Protein AF-F0WP17-F1 (afdb_monomer_lite)

Secondary structure (DSSP, 8-state):
---------------------------------------PPP--------------HHHHHHHHHHHHHHHHHHHHHHT-------TT-EEEEEEES-SSS--EEEEEEEEEEEE--GGG-EEEEE-S-SS----

Organism: NCBI:txid890382

InterPro domains:
  IPR001857 Large ribosomal subunit protein bL19 [PF01245] (71-129)
  IPR001857 Large ribosomal subunit protein bL19 [PTHR15680] (41-129)
  IPR008991 Translation protein SH3-like domain superfamily [SSF50104] (64-129)
  IPR038657 Large ribosomal subunit protein bL19 superfamily [G3DSA:2.30.30.790] (59-131)

pLDDT: mean 71.34, std 24.01, range [28.67, 97.0]

Radius of gyration: 31.73 Å; chains: 1; bounding box: 69×40×85 Å

Sequence (135 aa):
MLKQCVHKLGLSYKSSAKTSIQSLSQHFRALCYVSTDTNVAIEKTVPIKSRTKLKIPSKRAAFLLLQLNNEQVEKSVVNKNIADFKPGDSVEVQFLLNRTVDKTRKTRGVVIARRNRGVASSFVIRNVCPSHFSL

Structure (mmCIF, N/CA/C/O backbone):
data_AF-F0WP17-F1
#
_entry.id   AF-F0WP17-F1
#
loop_
_atom_site.group_PDB
_atom_site.id
_atom_site.type_symbol
_atom_site.label_atom_id
_atom_site.label_alt_id
_atom_site.label_comp_id
_atom_site.label_asym_id
_atom_site.label_entity_id
_atom_site.label_seq_id
_atom_site.pdbx_PDB_ins_code
_atom_site.Cartn_x
_atom_site.Cartn_y
_atom_site.Cartn_z
_atom_site.occupancy
_atom_site.B_iso_or_equiv
_atom_site.auth_seq_id
_atom_site.auth_comp_id
_atom_site.auth_asym_id
_atom_site.auth_atom_id
_atom_site.pdbx_PDB_model_num
ATOM 1 N N . MET A 1 1 ? 17.008 8.534 -6.325 1.00 46.50 1 MET A N 1
ATOM 2 C CA . MET A 1 1 ? 15.731 9.255 -6.084 1.00 46.50 1 MET A CA 1
ATOM 3 C C . MET A 1 1 ? 14.768 8.907 -7.208 1.00 46.50 1 MET A C 1
ATOM 5 O O . MET A 1 1 ? 15.241 8.820 -8.335 1.00 46.50 1 MET A O 1
ATOM 9 N N . LEU A 1 2 ? 13.476 8.665 -6.946 1.00 40.31 2 LEU A N 1
ATOM 10 C CA . LEU A 1 2 ? 12.565 8.124 -7.967 1.00 40.31 2 LEU A CA 1
ATOM 11 C C . LEU A 1 2 ? 11.218 8.834 -8.048 1.00 40.31 2 LEU A C 1
ATOM 13 O O . LEU A 1 2 ? 10.452 8.857 -7.090 1.00 40.31 2 LEU A O 1
ATOM 17 N N . LYS A 1 3 ? 10.939 9.358 -9.244 1.00 42.31 3 LYS A N 1
ATOM 18 C CA . LYS A 1 3 ? 9.630 9.857 -9.657 1.00 42.31 3 LYS A CA 1
ATOM 19 C C . LYS A 1 3 ? 8.852 8.702 -10.288 1.00 42.31 3 LYS A C 1
ATOM 21 O O . LYS A 1 3 ? 9.329 8.100 -11.246 1.00 42.31 3 LYS A O 1
ATOM 26 N N . GLN A 1 4 ? 7.651 8.445 -9.793 1.00 42.06 4 GLN A N 1
ATOM 27 C CA . GLN A 1 4 ? 6.555 7.882 -10.580 1.00 42.06 4 GLN A CA 1
ATOM 28 C C . GLN A 1 4 ? 5.362 8.840 -10.437 1.00 42.06 4 GLN A C 1
ATOM 30 O O . GLN A 1 4 ? 5.388 9.721 -9.580 1.00 42.06 4 GLN A O 1
ATOM 35 N N . CYS A 1 5 ? 4.381 8.759 -11.332 1.00 44.22 5 CYS A N 1
ATOM 36 C CA . CYS A 1 5 ? 3.171 9.581 -11.280 1.00 44.22 5 CYS A CA 1
ATOM 37 C C . CYS A 1 5 ? 2.110 8.983 -12.204 1.00 44.22 5 CYS A C 1
ATOM 39 O O . CYS A 1 5 ? 2.404 8.765 -13.377 1.00 44.22 5 CYS A O 1
ATOM 41 N N . VAL A 1 6 ? 0.889 8.763 -11.707 1.00 38.00 6 VAL A N 1
ATOM 42 C CA . VAL A 1 6 ? -0.314 8.637 -12.550 1.00 38.00 6 VAL A CA 1
ATOM 43 C C . VAL A 1 6 ? -1.469 9.335 -11.840 1.00 38.00 6 VAL A C 1
ATOM 45 O O . VAL A 1 6 ? -1.707 9.112 -10.656 1.00 38.00 6 VAL A O 1
ATOM 48 N N . HIS A 1 7 ? -2.186 10.176 -12.581 1.00 37.28 7 HIS A N 1
ATOM 49 C CA . HIS A 1 7 ? -3.359 10.907 -12.109 1.00 37.28 7 HIS A CA 1
ATOM 50 C C . HIS A 1 7 ? -4.647 10.104 -12.307 1.00 37.28 7 HIS A C 1
ATOM 52 O O . HIS A 1 7 ? -4.731 9.234 -13.172 1.00 37.28 7 HIS A O 1
ATOM 58 N N . LYS A 1 8 ? -5.693 10.466 -11.559 1.00 38.53 8 LYS A N 1
ATOM 59 C CA . LYS A 1 8 ? -7.053 9.971 -11.777 1.00 38.53 8 LYS A CA 1
ATOM 60 C C . LYS A 1 8 ? -8.086 11.008 -11.348 1.00 38.53 8 LYS A C 1
ATOM 62 O O . LYS A 1 8 ? -7.887 11.715 -10.364 1.00 38.53 8 LYS A O 1
ATOM 67 N N . LEU A 1 9 ? -9.184 11.080 -12.094 1.00 39.53 9 LEU A N 1
ATOM 68 C CA . LEU A 1 9 ? -10.315 11.967 -11.826 1.00 39.53 9 LEU A CA 1
ATOM 69 C C . LEU A 1 9 ? -11.344 11.259 -10.926 1.00 39.53 9 LEU A C 1
ATOM 71 O O . LEU A 1 9 ? -11.529 10.045 -11.024 1.00 39.53 9 LEU A O 1
ATOM 75 N N . GLY A 1 10 ? -11.994 12.015 -10.039 1.00 38.59 10 GLY A N 1
ATOM 76 C CA . GLY A 1 10 ? -12.996 11.516 -9.087 1.00 38.59 10 GLY A CA 1
ATOM 77 C C . GLY A 1 10 ? -14.362 12.192 -9.244 1.00 38.59 10 GLY A C 1
ATOM 78 O O . GLY A 1 10 ? -14.520 13.098 -10.056 1.00 38.59 10 GLY A O 1
ATOM 79 N N . LEU A 1 11 ? -15.337 11.764 -8.436 1.00 34.94 11 LEU A N 1
ATOM 80 C CA . LEU A 1 11 ? -16.680 12.356 -8.324 1.00 34.94 11 LEU A CA 1
ATOM 81 C C . LEU A 1 11 ? -17.185 12.285 -6.867 1.00 34.94 11 LEU A C 1
ATOM 83 O O . LEU A 1 11 ? -16.592 11.596 -6.038 1.00 34.94 11 LEU A O 1
ATOM 87 N N . SER A 1 12 ? -18.241 13.040 -6.545 1.00 35.38 12 SER A N 1
ATOM 88 C CA . SER A 1 12 ? -18.651 13.387 -5.170 1.00 35.38 12 SER A CA 1
ATOM 89 C C . SER A 1 12 ? -20.179 13.473 -5.014 1.00 35.38 12 SER A C 1
ATOM 91 O O . SER A 1 12 ? -20.861 13.799 -5.983 1.00 35.38 12 SER A O 1
ATOM 93 N N . TYR A 1 13 ? -20.719 13.240 -3.807 1.00 35.28 13 TYR A N 1
ATOM 94 C CA . TYR A 1 13 ? -22.108 13.577 -3.439 1.00 35.28 13 TYR A CA 1
ATOM 95 C C . TYR A 1 13 ? -22.280 13.881 -1.928 1.00 35.28 13 TYR A C 1
ATOM 97 O O . TYR A 1 13 ? -21.385 13.609 -1.129 1.00 35.28 13 TYR A O 1
ATOM 105 N N . LYS A 1 14 ? -23.412 14.502 -1.538 1.00 41.06 14 LYS A N 1
ATOM 106 C CA . LYS A 1 14 ? -23.710 15.049 -0.187 1.00 41.06 14 LYS A CA 1
ATOM 107 C C . LYS A 1 14 ? -25.151 14.738 0.281 1.00 41.06 14 LYS A C 1
ATOM 109 O O . LYS A 1 14 ? -26.035 14.634 -0.558 1.00 41.06 14 LYS A O 1
ATOM 114 N N . SER A 1 15 ? -25.394 14.726 1.602 1.00 37.09 15 SER A N 1
ATOM 115 C CA . SER A 1 15 ? -26.693 14.961 2.300 1.00 37.09 15 SER A CA 1
ATOM 116 C C . SER A 1 15 ? -26.398 15.252 3.802 1.00 37.09 15 SER A C 1
ATOM 118 O O . SER A 1 15 ? -25.403 14.713 4.280 1.00 37.09 15 SER A O 1
ATOM 120 N N . SER A 1 16 ? -26.989 16.186 4.580 1.00 36.16 16 SER A N 1
ATOM 121 C CA . SER A 1 16 ? -28.394 16.566 4.931 1.00 36.16 16 SER A CA 1
ATOM 122 C C . SER A 1 16 ? -29.077 15.592 5.935 1.00 36.16 16 SER A C 1
ATOM 124 O O . SER A 1 16 ? -28.900 14.391 5.772 1.00 36.16 16 SER A O 1
ATOM 126 N N . ALA A 1 17 ? -29.837 15.976 6.993 1.00 46.50 17 ALA A N 1
ATOM 127 C CA . ALA A 1 17 ? -30.417 17.279 7.424 1.00 46.50 17 ALA A CA 1
ATOM 128 C C . ALA A 1 17 ? -30.613 17.450 8.989 1.00 46.50 17 ALA A C 1
ATOM 130 O O . ALA A 1 17 ? -29.781 16.971 9.752 1.00 46.50 17 ALA A O 1
ATOM 131 N N . LYS A 1 18 ? -31.653 18.198 9.456 1.00 37.56 18 LYS A N 1
ATOM 132 C CA . LYS A 1 18 ? -31.962 18.733 10.841 1.00 37.56 18 LYS A CA 1
ATOM 133 C C . LYS A 1 18 ? -32.943 17.817 11.655 1.00 37.56 18 LYS A C 1
ATOM 135 O O . LYS A 1 18 ? -33.267 16.770 11.113 1.00 37.56 18 LYS A O 1
ATOM 140 N N . THR A 1 19 ? -33.470 18.034 12.889 1.00 39.38 19 THR A N 1
ATOM 141 C CA . THR A 1 19 ? -33.764 19.154 13.869 1.00 39.38 19 THR A CA 1
ATOM 142 C C . THR A 1 19 ? -33.399 18.761 15.340 1.00 39.38 19 THR A C 1
ATOM 144 O O . THR A 1 19 ? -32.776 17.720 15.497 1.00 39.38 19 THR A O 1
ATOM 147 N N . SER A 1 20 ? -33.585 19.477 16.481 1.00 35.28 20 SER A N 1
ATOM 148 C CA . SER A 1 20 ? -34.344 20.660 17.023 1.00 35.28 20 SER A CA 1
ATOM 149 C C . SER A 1 20 ? -35.747 20.419 17.669 1.00 35.28 20 SER A C 1
ATOM 151 O O . SER A 1 20 ? -36.395 19.466 17.252 1.00 35.28 20 SER A O 1
ATOM 153 N N . ILE A 1 21 ? -36.180 21.314 18.611 1.00 48.22 21 ILE A N 1
ATOM 154 C CA . ILE A 1 21 ? -37.353 21.342 19.583 1.00 48.22 21 ILE A CA 1
ATOM 155 C C . ILE A 1 21 ? -36.928 20.975 21.048 1.00 48.22 21 ILE A C 1
ATOM 157 O O . ILE A 1 21 ? -36.282 19.949 21.213 1.00 48.22 21 ILE A O 1
ATOM 161 N N . GLN A 1 22 ? -36.993 21.812 22.121 1.00 45.62 22 GLN A N 1
ATOM 162 C CA . GLN A 1 22 ? -38.072 22.555 22.868 1.00 45.62 22 GLN A CA 1
ATOM 163 C C . GLN A 1 22 ? -38.917 21.660 23.832 1.00 45.62 22 GLN A C 1
ATOM 165 O O . GLN A 1 22 ? -39.135 20.508 23.492 1.00 45.62 22 GLN A O 1
ATOM 170 N N . SER A 1 23 ? -39.428 22.050 25.027 1.00 42.84 23 SER A N 1
ATOM 171 C CA . SER A 1 23 ? -39.330 23.251 25.916 1.00 42.84 23 SER A CA 1
ATOM 172 C C . SER A 1 23 ? -39.979 22.990 27.321 1.00 42.84 23 SER A C 1
ATOM 174 O O . SER A 1 23 ? -40.630 21.968 27.460 1.00 42.84 23 SER A O 1
ATOM 176 N N . LEU A 1 24 ? -39.817 23.911 28.305 1.00 39.94 24 LEU A N 1
ATOM 177 C CA . LEU A 1 24 ? -40.734 24.391 29.406 1.00 39.94 24 LEU A CA 1
ATOM 178 C C . LEU A 1 24 ? -41.868 23.480 30.007 1.00 39.94 24 LEU A C 1
ATOM 180 O O . LEU A 1 24 ? -42.521 22.770 29.262 1.00 39.94 24 LEU A O 1
ATOM 184 N N . SER A 1 25 ? -42.317 23.549 31.286 1.00 46.47 25 SER A N 1
ATOM 185 C CA . SER A 1 25 ? -41.892 24.247 32.535 1.00 46.47 25 SER A CA 1
ATOM 186 C C . SER A 1 25 ? -42.834 23.959 33.753 1.00 46.47 25 SER A C 1
ATOM 188 O O . SER A 1 25 ? -43.925 23.448 33.542 1.00 46.47 25 SER A O 1
ATOM 190 N N . GLN A 1 26 ? -42.473 24.461 34.957 1.00 48.22 26 GLN A N 1
ATOM 191 C CA . GLN A 1 26 ? -43.334 24.868 36.113 1.00 48.22 26 GLN A CA 1
ATOM 192 C C . GLN A 1 26 ? -43.885 23.847 37.156 1.00 48.22 26 GLN A C 1
ATOM 194 O O . GLN A 1 26 ? -44.245 22.723 36.840 1.00 48.22 26 GLN A O 1
ATOM 199 N N . HIS A 1 27 ? -44.031 24.375 38.394 1.00 36.25 27 HIS A N 1
ATOM 200 C CA . HIS A 1 27 ? -44.844 23.927 39.557 1.00 36.25 27 HIS A CA 1
ATOM 201 C C . HIS A 1 27 ? -44.411 22.649 40.337 1.00 36.25 27 HIS A C 1
ATOM 203 O O . HIS A 1 27 ? -43.822 21.748 39.762 1.00 36.25 27 HIS A O 1
ATOM 209 N N . PHE A 1 28 ? -44.609 22.512 41.669 1.00 34.38 28 PHE A N 1
ATOM 210 C CA . PHE A 1 28 ? -45.345 23.323 42.678 1.00 34.38 28 PHE A CA 1
ATOM 211 C C . PHE A 1 28 ? -44.635 23.374 44.072 1.00 34.38 28 PHE A C 1
ATOM 213 O O . PHE A 1 28 ? -43.492 22.946 44.201 1.00 34.38 28 PHE A O 1
ATOM 220 N N . ARG A 1 29 ? -45.279 23.954 45.107 1.00 38.12 29 ARG A N 1
ATOM 221 C CA . ARG A 1 29 ? -44.722 24.266 46.457 1.00 38.12 29 ARG A CA 1
ATOM 222 C C . ARG A 1 29 ? -44.760 23.108 47.479 1.00 38.12 29 ARG A C 1
ATOM 224 O O . ARG A 1 29 ? -45.752 22.391 47.512 1.00 38.12 29 ARG A O 1
ATOM 231 N N . ALA A 1 30 ? -43.831 23.120 48.449 1.00 36.06 30 ALA A N 1
ATOM 232 C CA . ALA A 1 30 ? -44.092 22.893 49.890 1.00 36.06 30 ALA A CA 1
ATOM 233 C C . ALA A 1 30 ? -42.928 23.436 50.763 1.00 36.06 30 ALA A C 1
ATOM 235 O O . ALA A 1 30 ? -41.815 23.582 50.262 1.00 36.06 30 ALA A O 1
ATOM 236 N N . LEU A 1 31 ? -43.176 23.755 52.043 1.00 39.91 31 LEU A N 1
ATOM 237 C CA . LEU A 1 31 ? -42.168 24.224 53.016 1.00 39.91 31 LEU A CA 1
ATOM 238 C C . LEU A 1 31 ? -41.800 23.116 54.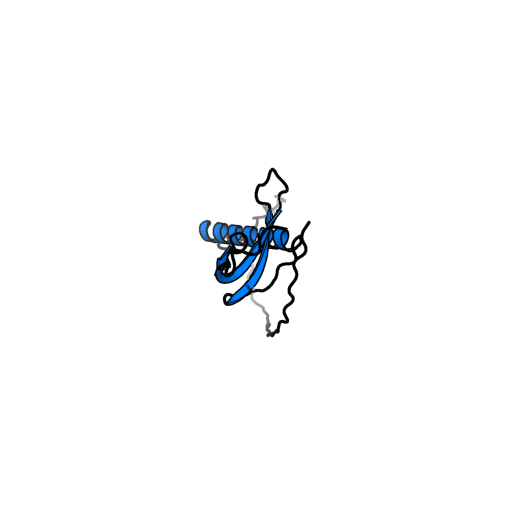016 1.00 39.91 31 LEU A C 1
ATOM 240 O O . LEU A 1 31 ? -42.666 22.335 54.396 1.00 39.91 31 LEU A O 1
ATOM 244 N N . CYS A 1 32 ? -40.579 23.177 54.554 1.00 28.67 32 CYS A N 1
ATOM 245 C CA . CYS A 1 32 ? -40.298 22.932 55.975 1.00 28.67 32 CYS A CA 1
ATOM 246 C C . CYS A 1 32 ? -39.039 23.722 56.384 1.00 28.67 32 CYS A C 1
ATOM 248 O O . CYS A 1 32 ? -38.123 23.872 55.578 1.00 28.67 32 CYS A O 1
ATOM 250 N N . TYR A 1 33 ? -39.008 24.253 57.609 1.00 42.31 33 TYR A N 1
ATOM 251 C CA . TYR A 1 33 ? -37.963 25.152 58.120 1.00 42.31 33 TYR A CA 1
ATOM 252 C C . TYR A 1 33 ? -37.392 24.608 59.432 1.00 42.31 33 TYR A C 1
ATOM 254 O O . TYR A 1 33 ? -38.147 24.395 60.379 1.00 42.31 33 TYR A O 1
ATOM 262 N N . VAL A 1 34 ? -36.070 24.438 59.494 1.00 32.78 34 VAL A N 1
ATOM 263 C CA . VAL A 1 34 ? -35.278 24.367 60.732 1.00 32.78 34 VAL A CA 1
ATOM 264 C C . VAL A 1 34 ? -33.936 25.043 60.445 1.00 32.78 34 VAL A C 1
ATOM 266 O O . VAL A 1 34 ? -33.287 24.707 59.455 1.00 32.78 34 VAL A O 1
ATOM 269 N N . SER A 1 35 ? -33.524 25.982 61.295 1.00 41.12 35 SER A N 1
ATOM 270 C CA . SER A 1 35 ? -32.262 26.719 61.150 1.00 41.12 35 SER A CA 1
ATOM 271 C C . SER A 1 35 ? -31.172 26.162 62.059 1.00 41.12 35 SER A C 1
ATOM 273 O O . SER A 1 35 ? -31.409 25.996 63.253 1.00 41.12 35 SER A O 1
ATOM 275 N N . THR A 1 36 ? -29.956 26.016 61.530 1.00 39.69 36 THR A N 1
ATOM 276 C CA . THR A 1 36 ? -28.709 26.156 62.302 1.00 39.69 36 THR A CA 1
ATOM 277 C C . THR A 1 36 ? -27.630 26.735 61.394 1.00 39.69 36 THR A C 1
ATOM 279 O O . THR A 1 36 ? -27.166 26.051 60.481 1.00 39.69 36 THR A O 1
ATOM 282 N N . ASP A 1 37 ? -27.208 27.972 61.646 1.00 46.31 37 ASP A N 1
ATOM 283 C CA . ASP A 1 37 ? -26.108 28.592 60.909 1.00 46.31 37 ASP A CA 1
ATOM 284 C C . ASP A 1 37 ? -24.757 28.031 61.372 1.00 46.31 37 ASP A C 1
ATOM 286 O O . ASP A 1 37 ? -24.159 28.503 62.338 1.00 46.31 37 ASP A O 1
ATOM 290 N N . THR A 1 38 ? -24.239 27.035 60.655 1.00 45.53 38 THR A N 1
ATOM 291 C CA . THR A 1 38 ? -22.828 26.642 60.734 1.00 45.53 38 THR A CA 1
ATOM 292 C C . THR A 1 38 ? -22.209 26.625 59.342 1.00 45.53 38 THR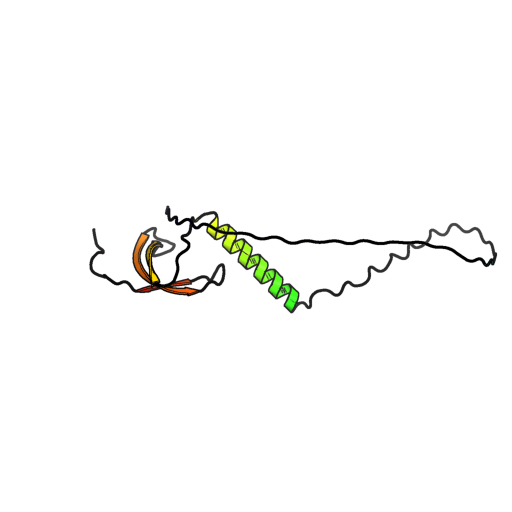 A C 1
ATOM 294 O O . THR A 1 38 ? -22.593 25.859 58.461 1.00 45.53 38 THR A O 1
ATOM 297 N N . ASN A 1 39 ? -21.202 27.479 59.135 1.00 58.19 39 ASN A N 1
ATOM 298 C CA . ASN A 1 39 ? -20.406 27.503 57.908 1.00 58.19 39 ASN A CA 1
ATOM 299 C C . ASN A 1 39 ? -19.412 26.327 57.885 1.00 58.19 39 ASN A C 1
ATOM 301 O O . ASN A 1 39 ? -18.202 26.509 58.006 1.00 58.19 39 ASN A O 1
ATOM 305 N N . VAL A 1 40 ? -19.925 25.108 57.709 1.00 40.97 40 VAL A N 1
ATOM 306 C CA . VAL A 1 40 ? -19.119 23.976 57.242 1.00 40.97 40 VAL A CA 1
ATOM 307 C C . VAL A 1 40 ? -19.152 24.009 55.718 1.00 40.97 40 VAL A C 1
ATOM 309 O O . VAL A 1 40 ? -20.215 23.895 55.108 1.00 40.97 40 VAL A O 1
ATOM 312 N N . ALA A 1 41 ? -17.992 24.219 55.094 1.00 44.81 41 ALA A N 1
ATOM 313 C CA . ALA A 1 41 ? -17.895 24.326 53.644 1.00 44.81 41 ALA A CA 1
ATOM 314 C C . ALA A 1 41 ? -18.428 23.048 52.978 1.00 44.81 41 ALA A C 1
ATOM 316 O O . ALA A 1 41 ? -17.895 21.963 53.199 1.00 44.81 41 ALA A O 1
ATOM 317 N N . ILE A 1 42 ? -19.477 23.201 52.163 1.00 46.53 42 ILE A N 1
ATOM 318 C CA . ILE A 1 42 ? -20.165 22.104 51.474 1.00 46.53 42 ILE A CA 1
ATOM 319 C C . ILE A 1 42 ? -19.134 21.235 50.748 1.00 46.53 42 ILE A C 1
ATOM 321 O O . ILE A 1 42 ? -18.476 21.705 49.811 1.00 46.53 42 ILE A O 1
ATOM 325 N N . GLU A 1 43 ? -19.040 19.958 51.135 1.00 51.66 43 GLU A N 1
ATOM 326 C CA . GLU A 1 43 ? -18.406 18.948 50.296 1.00 51.66 43 GLU A CA 1
ATOM 327 C C . GLU A 1 43 ? -19.117 18.964 48.946 1.00 51.66 43 GLU A C 1
ATOM 329 O O . GLU A 1 43 ? -20.270 18.547 48.810 1.00 51.66 43 GLU A O 1
ATOM 334 N N . LYS A 1 44 ? -18.432 19.492 47.930 1.00 48.44 44 LYS A N 1
ATOM 335 C CA . LYS A 1 44 ? -18.912 19.469 46.553 1.00 48.44 44 LYS A CA 1
ATOM 336 C C . LYS A 1 44 ? -18.913 18.014 46.118 1.00 48.44 44 LYS A C 1
ATOM 338 O O . LYS A 1 44 ? -17.895 17.521 45.638 1.00 48.44 44 LYS A O 1
ATOM 343 N N . THR A 1 45 ? -20.047 17.343 46.305 1.00 57.09 45 THR A N 1
ATOM 344 C CA . THR A 1 45 ? -20.314 15.979 45.850 1.00 57.09 45 THR A CA 1
ATOM 345 C C . THR A 1 45 ? -20.123 15.940 44.340 1.00 57.09 45 THR A C 1
ATOM 347 O O . THR A 1 45 ? -21.016 16.272 43.561 1.00 57.09 45 THR A O 1
ATOM 350 N N . VAL A 1 46 ? -18.890 15.628 43.926 1.00 64.12 46 VAL A N 1
ATOM 351 C CA . VAL A 1 46 ? -18.450 15.761 42.538 1.00 64.12 46 VAL A CA 1
ATOM 352 C C . VAL A 1 46 ? -19.395 14.915 41.693 1.00 64.12 46 VAL A C 1
ATOM 354 O O . VAL A 1 46 ? -19.449 13.702 41.917 1.00 64.12 46 VAL A O 1
ATOM 357 N N . PRO A 1 47 ? -20.163 15.512 40.759 1.00 63.44 47 PRO A N 1
ATOM 358 C CA . PRO A 1 47 ? -21.201 14.783 40.051 1.00 63.44 47 PRO A CA 1
ATOM 359 C C . PRO A 1 47 ? -20.535 13.630 39.314 1.00 63.44 47 PRO A C 1
ATOM 361 O O . PRO A 1 47 ? -19.726 13.851 38.408 1.00 63.44 47 PRO A O 1
ATOM 364 N N . ILE A 1 48 ? -20.827 12.402 39.756 1.00 59.59 48 ILE A N 1
ATOM 365 C CA . ILE A 1 48 ? -20.159 11.192 39.281 1.00 59.59 48 ILE A CA 1
ATOM 366 C C . ILE A 1 48 ? -20.483 11.067 37.799 1.00 59.59 48 ILE A C 1
ATOM 368 O O . ILE A 1 48 ? -21.557 10.588 37.430 1.00 59.59 48 ILE A O 1
ATOM 372 N N . LYS A 1 49 ? -19.556 11.536 36.953 1.00 64.88 49 LYS A N 1
ATOM 373 C CA . LYS A 1 49 ? -19.708 11.547 35.500 1.00 64.88 49 LYS A CA 1
ATOM 374 C C . LYS A 1 49 ? -20.131 10.151 35.079 1.00 64.88 49 LYS A C 1
ATOM 376 O O . LYS A 1 49 ? -19.363 9.198 35.243 1.00 64.88 49 LYS A O 1
ATOM 381 N N . SER A 1 50 ? -21.361 10.042 34.579 1.00 64.12 50 SER A N 1
ATOM 382 C CA . SER A 1 50 ? -21.953 8.757 34.232 1.00 64.12 50 SER A CA 1
ATOM 383 C C . SER A 1 50 ? -20.979 8.009 33.327 1.00 64.12 50 SER A C 1
ATOM 385 O O . SER A 1 50 ? -20.423 8.580 32.384 1.00 64.12 50 SER A O 1
ATOM 387 N N . ARG A 1 51 ? -20.675 6.754 33.686 1.00 62.28 51 ARG A N 1
ATOM 388 C CA . ARG A 1 51 ? -19.617 5.965 33.042 1.00 62.28 51 ARG A CA 1
ATOM 389 C C . ARG A 1 51 ? -20.029 5.650 31.603 1.00 62.28 51 ARG A C 1
ATOM 391 O O . ARG A 1 51 ? -20.577 4.585 31.326 1.00 62.28 51 ARG A O 1
ATOM 398 N N . THR A 1 52 ? -19.777 6.592 30.691 1.00 69.62 52 THR A N 1
ATOM 399 C CA . THR A 1 52 ? -19.999 6.459 29.248 1.00 69.62 52 THR A CA 1
ATOM 400 C C . THR A 1 52 ? -19.356 5.159 28.801 1.00 69.62 52 THR A C 1
ATOM 402 O O . THR A 1 52 ? -18.136 5.025 28.925 1.00 69.62 52 THR A O 1
ATOM 405 N N . LYS A 1 53 ? -20.176 4.196 28.357 1.00 67.25 53 LYS A N 1
ATOM 406 C CA . LYS A 1 53 ? -19.765 2.804 28.124 1.00 67.25 53 LYS A CA 1
ATOM 407 C C . LYS A 1 53 ? -18.575 2.772 27.161 1.00 67.25 53 LYS A C 1
ATOM 409 O O . LYS A 1 53 ? -18.737 2.939 25.954 1.00 67.25 53 LYS A O 1
ATOM 414 N N . LEU A 1 54 ? -17.374 2.604 27.717 1.00 70.75 54 LEU A N 1
ATOM 415 C CA . LEU A 1 54 ? -16.132 2.598 26.952 1.00 70.75 54 LEU A CA 1
ATOM 416 C C . LEU A 1 54 ? -16.175 1.448 25.940 1.00 70.75 54 LEU A C 1
ATOM 418 O O . LEU A 1 54 ? -16.697 0.371 26.237 1.00 70.75 54 LEU A O 1
ATOM 422 N N . LYS A 1 55 ? -15.597 1.651 24.748 1.00 76.81 55 LYS A N 1
ATOM 423 C CA . LYS A 1 55 ? -15.372 0.540 23.813 1.00 76.81 55 LYS A CA 1
ATOM 424 C C . LYS A 1 55 ? -14.601 -0.558 24.551 1.00 76.81 55 LYS A C 1
ATOM 426 O O . LYS A 1 55 ? -13.536 -0.281 25.102 1.00 76.81 55 LYS A O 1
ATOM 431 N N . ILE A 1 56 ? -15.139 -1.782 24.508 1.00 89.44 56 ILE A N 1
ATOM 432 C CA . ILE A 1 56 ? -14.492 -3.019 24.978 1.00 89.44 56 ILE A CA 1
ATOM 433 C C . ILE A 1 56 ? -13.012 -2.992 24.545 1.00 89.44 56 ILE A C 1
ATOM 435 O O . ILE A 1 56 ? -12.769 -2.623 23.391 1.00 89.44 56 ILE A O 1
ATOM 439 N N . PRO A 1 57 ? -12.030 -3.362 25.394 1.00 90.69 57 PRO A N 1
ATOM 440 C CA . PRO A 1 57 ? -10.608 -3.178 25.091 1.00 90.69 57 PRO A CA 1
ATOM 441 C C . PRO A 1 57 ? -10.177 -3.677 23.705 1.00 90.69 57 PRO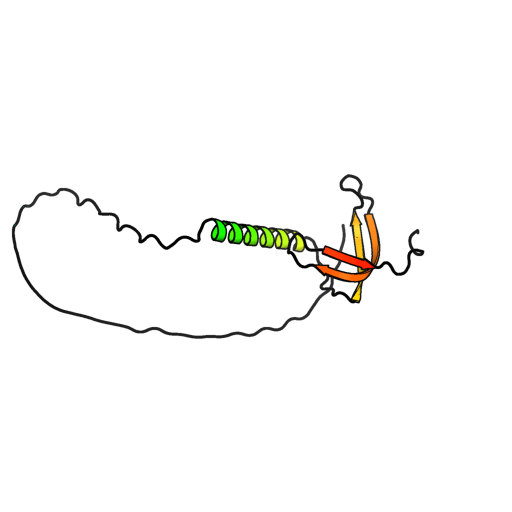 A C 1
ATOM 443 O O . PRO A 1 57 ? -9.487 -2.953 22.993 1.00 90.69 57 PRO A O 1
ATOM 446 N N . SER A 1 58 ? -10.689 -4.826 23.250 1.00 90.75 58 SER A N 1
ATOM 447 C CA . SER A 1 58 ? -10.486 -5.344 21.886 1.00 90.75 58 SER A CA 1
ATOM 448 C C . SER A 1 58 ? -10.996 -4.399 20.785 1.00 90.75 58 SER A C 1
ATOM 450 O O . SER A 1 58 ? -10.274 -4.102 19.835 1.00 90.75 58 SER A O 1
ATOM 452 N N . LYS A 1 59 ? -12.207 -3.842 20.935 1.00 91.69 59 LYS A N 1
ATOM 453 C CA . LYS A 1 59 ? -12.792 -2.834 20.027 1.00 91.69 59 LYS A CA 1
ATOM 454 C C . LYS A 1 59 ? -12.052 -1.489 20.069 1.00 91.69 59 LYS A C 1
ATOM 456 O O . LYS A 1 59 ? -12.151 -0.724 19.110 1.00 91.69 59 LYS A O 1
ATOM 461 N N . ARG A 1 60 ? -11.329 -1.176 21.153 1.00 94.06 60 ARG A N 1
ATOM 462 C CA . ARG A 1 60 ? -10.432 -0.007 21.224 1.00 94.06 60 ARG A CA 1
ATOM 463 C C . ARG A 1 60 ? -9.086 -0.296 20.554 1.00 94.06 60 ARG A C 1
ATOM 465 O O . ARG A 1 60 ? -8.655 0.510 19.739 1.00 94.06 60 ARG A O 1
ATOM 472 N N . ALA A 1 61 ? -8.474 -1.447 20.824 1.00 96.00 61 ALA A N 1
ATOM 473 C CA . ALA A 1 61 ? -7.211 -1.869 20.216 1.00 96.00 61 ALA A CA 1
ATOM 474 C C . ALA A 1 61 ? -7.314 -1.979 18.684 1.00 96.00 61 ALA A C 1
ATOM 476 O O . ALA A 1 61 ? -6.496 -1.400 17.976 1.00 96.00 61 ALA A O 1
ATOM 477 N N . ALA A 1 62 ? -8.367 -2.618 18.163 1.00 94.88 62 ALA A N 1
ATOM 478 C CA . ALA A 1 62 ? -8.606 -2.717 16.720 1.00 94.88 62 ALA A CA 1
ATOM 479 C C . ALA A 1 62 ? -8.768 -1.341 16.039 1.00 94.88 62 ALA A C 1
ATOM 481 O O . ALA A 1 62 ? -8.311 -1.146 14.916 1.00 94.88 62 ALA A O 1
ATOM 482 N N . PHE A 1 63 ? -9.378 -0.371 16.729 1.00 95.50 63 PHE A N 1
ATOM 483 C CA . PHE A 1 63 ? -9.505 1.002 16.234 1.00 95.50 63 PHE A CA 1
ATOM 484 C C . PHE A 1 63 ? -8.154 1.736 16.217 1.00 95.50 63 PHE A C 1
ATOM 486 O O . PHE A 1 63 ? -7.818 2.353 15.212 1.00 95.50 63 PHE A O 1
ATOM 493 N N . LEU A 1 64 ? -7.348 1.608 17.278 1.00 96.62 64 LEU A N 1
ATOM 494 C CA . LEU A 1 64 ? -5.999 2.187 17.341 1.00 96.62 64 LEU A CA 1
ATOM 495 C C . LEU A 1 64 ? -5.072 1.605 16.258 1.00 96.62 64 LEU A C 1
ATOM 497 O O . LEU A 1 64 ? -4.354 2.352 15.600 1.00 96.62 64 LEU A O 1
ATOM 501 N N . LEU A 1 65 ? -5.132 0.291 16.014 1.00 96.19 65 LEU A N 1
ATOM 502 C CA . LEU A 1 65 ? -4.371 -0.366 14.943 1.00 96.19 65 LEU A CA 1
ATOM 503 C C . LEU A 1 65 ? -4.757 0.147 13.545 1.00 96.19 65 LEU A C 1
ATOM 505 O O . LEU A 1 65 ? -3.883 0.294 12.692 1.00 96.19 65 LEU A O 1
ATOM 509 N N . LEU A 1 66 ? -6.038 0.458 13.312 1.00 95.69 66 LEU A N 1
ATOM 510 C CA . LEU A 1 66 ? -6.496 1.071 12.062 1.00 95.69 66 LEU A CA 1
ATOM 511 C C . LEU A 1 66 ? -5.969 2.506 11.900 1.00 95.69 66 LEU A C 1
ATOM 513 O O . LEU A 1 66 ? -5.495 2.852 10.820 1.00 95.69 66 LEU A O 1
ATOM 517 N N . GLN A 1 67 ? -5.995 3.321 12.962 1.00 96.69 67 GLN A N 1
ATOM 518 C CA . GLN A 1 67 ? -5.428 4.678 12.932 1.00 96.69 67 GLN A CA 1
ATOM 519 C C . GLN A 1 67 ? -3.931 4.651 12.592 1.00 96.69 67 GLN A C 1
ATOM 521 O O . GLN A 1 67 ? -3.507 5.301 11.638 1.00 96.69 67 GLN A O 1
ATOM 526 N N . LEU A 1 68 ? -3.155 3.819 13.297 1.00 97.00 68 LEU A N 1
ATOM 527 C CA . LEU A 1 68 ? -1.719 3.659 13.052 1.00 97.00 68 LEU A CA 1
ATOM 528 C C . LEU A 1 68 ? -1.413 3.144 11.636 1.00 97.00 68 LEU A C 1
ATOM 530 O O . LEU A 1 68 ? -0.394 3.517 11.060 1.00 97.00 68 LEU A O 1
ATOM 534 N N . ASN A 1 69 ? -2.279 2.310 11.048 1.00 96.38 69 ASN A N 1
ATOM 535 C CA . ASN A 1 69 ? -2.118 1.874 9.661 1.00 96.38 69 ASN A CA 1
ATOM 536 C C . ASN A 1 69 ? -2.273 3.051 8.682 1.00 96.38 69 ASN A C 1
ATOM 538 O O . ASN A 1 69 ? -1.411 3.242 7.824 1.00 96.38 69 ASN A O 1
ATOM 542 N N . ASN A 1 70 ? -3.321 3.863 8.850 1.00 95.31 70 ASN A N 1
ATOM 543 C CA . ASN A 1 70 ? -3.605 5.011 7.986 1.00 95.31 70 ASN A CA 1
ATOM 544 C C . ASN A 1 70 ? -2.484 6.060 8.044 1.00 95.31 70 ASN A C 1
ATOM 546 O O . ASN A 1 70 ? -1.944 6.432 7.005 1.00 95.31 70 ASN A O 1
ATOM 550 N N . GLU A 1 71 ? -2.046 6.443 9.248 1.00 96.38 71 GLU A N 1
ATOM 551 C CA . GLU A 1 71 ? -0.937 7.390 9.433 1.00 96.38 71 GLU A CA 1
ATOM 552 C C . GLU A 1 71 ? 0.346 6.964 8.699 1.00 96.38 71 GLU A C 1
ATOM 554 O O . GLU A 1 71 ? 1.087 7.795 8.172 1.00 96.38 71 GLU A O 1
ATOM 559 N N . GLN A 1 72 ? 0.654 5.664 8.697 1.00 95.75 72 GLN A N 1
ATOM 560 C CA . GLN A 1 72 ? 1.860 5.127 8.063 1.00 95.75 72 GLN A CA 1
ATOM 561 C C . GLN A 1 72 ? 1.712 5.021 6.537 1.00 95.75 72 GLN A C 1
ATOM 563 O O . GLN A 1 72 ? 2.708 5.144 5.819 1.00 95.75 72 GLN A O 1
ATOM 568 N N . VAL A 1 73 ? 0.486 4.859 6.022 1.00 93.81 73 VAL A N 1
ATOM 569 C CA . VAL A 1 73 ? 0.187 5.013 4.589 1.00 93.81 73 VAL A CA 1
ATOM 570 C C . VAL A 1 73 ? 0.405 6.463 4.164 1.00 93.81 73 VAL A C 1
ATOM 572 O O . VAL A 1 73 ? 1.145 6.701 3.215 1.00 93.81 73 VAL A O 1
ATOM 575 N N . GLU A 1 74 ? -0.156 7.430 4.889 1.00 93.69 74 GLU A N 1
ATOM 576 C CA . GLU A 1 74 ? -0.024 8.864 4.592 1.00 93.69 74 GLU A CA 1
ATOM 577 C C . GLU A 1 74 ? 1.453 9.295 4.547 1.00 93.69 74 GLU A C 1
ATOM 579 O O . GLU A 1 74 ? 1.923 9.802 3.526 1.00 93.69 74 GLU A O 1
ATOM 584 N N . LYS A 1 75 ? 2.229 8.969 5.593 1.00 93.50 75 LYS A N 1
ATOM 585 C CA . LYS A 1 75 ? 3.686 9.218 5.666 1.00 93.50 75 LYS A CA 1
ATOM 586 C C . LYS A 1 75 ? 4.455 8.565 4.500 1.00 93.50 75 LYS A C 1
ATOM 588 O O . LYS A 1 75 ? 5.434 9.128 4.002 1.00 93.50 75 LYS A O 1
ATOM 593 N N . SER A 1 76 ? 4.000 7.399 4.030 1.00 89.19 76 SER A N 1
ATOM 594 C CA . SER A 1 76 ? 4.598 6.677 2.896 1.00 89.19 76 SER A CA 1
ATOM 595 C C . SER A 1 76 ? 4.253 7.270 1.525 1.00 89.19 76 SER A C 1
ATOM 597 O O . SER A 1 76 ? 5.073 7.160 0.612 1.00 89.19 76 SER A O 1
ATOM 599 N N . VAL A 1 77 ? 3.069 7.875 1.375 1.00 89.19 77 VAL A N 1
ATOM 600 C CA . VAL A 1 77 ? 2.563 8.454 0.117 1.00 89.19 77 VAL A CA 1
ATOM 601 C C . VAL A 1 77 ? 3.062 9.886 -0.095 1.00 89.19 77 VAL A C 1
ATOM 603 O O . VAL A 1 77 ? 3.429 10.226 -1.213 1.00 89.19 77 VAL A O 1
ATOM 606 N N . VAL A 1 78 ? 3.188 10.711 0.953 1.00 89.94 78 VAL A N 1
ATOM 607 C CA . VAL A 1 78 ? 3.714 12.095 0.832 1.00 89.94 78 VAL A CA 1
ATOM 608 C C . VAL A 1 78 ? 5.076 12.142 0.120 1.00 89.94 78 VAL A C 1
ATOM 610 O O . VAL A 1 78 ? 5.336 13.031 -0.685 1.00 89.94 78 VAL A O 1
ATOM 613 N N . ASN A 1 79 ? 5.927 11.143 0.363 1.00 86.81 79 ASN A N 1
ATOM 614 C CA . ASN A 1 79 ? 7.269 11.039 -0.217 1.00 86.81 79 ASN A CA 1
ATOM 615 C C . ASN A 1 79 ? 7.312 10.325 -1.585 1.00 86.81 79 ASN A C 1
ATOM 617 O O . ASN A 1 79 ? 8.387 10.174 -2.168 1.00 86.81 79 ASN A O 1
ATOM 621 N N . LYS A 1 80 ? 6.176 9.811 -2.075 1.00 85.81 80 LYS A N 1
ATOM 622 C CA . LYS A 1 80 ? 6.081 8.939 -3.254 1.00 85.81 80 LYS A CA 1
ATOM 623 C C . LYS A 1 80 ? 4.784 9.215 -4.007 1.00 85.81 80 LYS A C 1
ATOM 625 O O . LYS A 1 80 ? 3.725 8.714 -3.639 1.00 85.81 80 LYS A O 1
ATOM 630 N N . ASN A 1 81 ? 4.877 9.931 -5.121 1.00 85.44 81 ASN A N 1
ATOM 631 C CA . ASN A 1 81 ? 3.767 9.983 -6.063 1.00 85.44 81 ASN A CA 1
ATOM 632 C C . ASN A 1 81 ? 3.599 8.574 -6.686 1.00 85.44 81 ASN A C 1
ATOM 634 O O . ASN A 1 81 ? 4.523 8.029 -7.293 1.00 85.44 81 ASN A O 1
ATOM 638 N N . ILE A 1 82 ? 2.458 7.939 -6.403 1.00 86.44 82 ILE A N 1
ATOM 639 C CA . ILE A 1 82 ? 2.161 6.530 -6.696 1.00 86.44 82 ILE A CA 1
ATOM 640 C C . ILE A 1 82 ? 1.010 6.468 -7.695 1.00 86.44 82 ILE A C 1
ATOM 642 O O . ILE A 1 82 ? 0.008 7.164 -7.555 1.00 86.44 82 ILE A O 1
ATOM 646 N N . ALA A 1 83 ? 1.157 5.598 -8.690 1.00 88.69 83 ALA A N 1
ATOM 647 C CA . ALA A 1 83 ? 0.175 5.406 -9.742 1.00 88.69 83 ALA A CA 1
ATOM 648 C C . A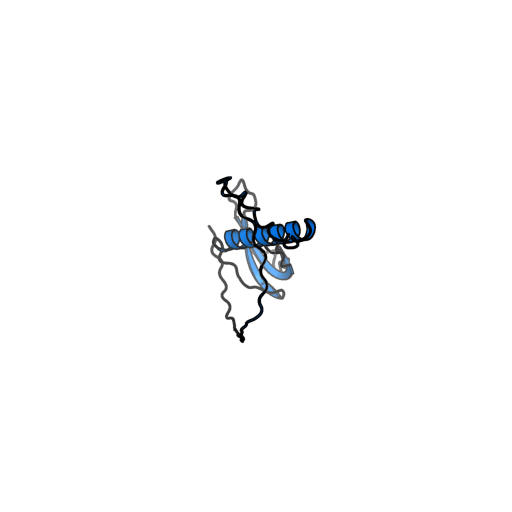LA A 1 83 ? -1.093 4.683 -9.259 1.00 88.69 83 ALA A C 1
ATOM 650 O O . ALA A 1 83 ? -1.002 3.712 -8.504 1.00 88.69 83 ALA A O 1
ATOM 651 N N . ASP A 1 84 ? -2.267 5.073 -9.769 1.00 90.44 84 ASP A N 1
ATOM 652 C CA . ASP A 1 84 ? -3.510 4.336 -9.515 1.00 90.44 84 ASP A CA 1
ATOM 653 C C . ASP A 1 84 ? -3.793 3.287 -10.609 1.00 90.44 84 ASP A C 1
ATOM 655 O O . ASP A 1 84 ? -4.586 3.503 -11.523 1.00 90.44 84 ASP A O 1
ATOM 659 N N . PHE A 1 85 ? -3.107 2.143 -10.503 1.00 93.31 85 PHE A N 1
ATOM 660 C CA . PHE A 1 85 ? -3.155 1.018 -11.452 1.00 93.31 85 PHE A CA 1
ATOM 661 C C . PHE A 1 85 ? -4.083 -0.131 -11.005 1.00 93.31 85 PHE A C 1
ATOM 663 O O . PHE A 1 85 ? -4.333 -0.346 -9.813 1.00 93.31 85 PHE A O 1
ATOM 670 N N . LYS A 1 86 ? -4.554 -0.928 -11.961 1.00 95.38 86 LYS A N 1
ATOM 671 C CA . LYS A 1 86 ? -5.415 -2.108 -11.794 1.00 95.38 86 LYS A CA 1
ATOM 672 C C . LYS A 1 86 ? -4.701 -3.402 -12.224 1.00 95.38 86 LYS A C 1
ATOM 674 O O . LYS A 1 86 ? -3.692 -3.357 -12.924 1.00 95.38 86 LYS A O 1
ATOM 679 N N . PRO A 1 87 ? -5.220 -4.584 -11.839 1.00 96.25 87 PRO A N 1
ATOM 680 C CA . PRO A 1 87 ? -4.928 -5.825 -12.552 1.00 96.25 87 PRO A CA 1
ATOM 681 C C . PRO A 1 87 ? -5.301 -5.696 -14.037 1.00 96.25 87 PRO A C 1
ATOM 683 O O . PRO A 1 87 ? -6.350 -5.138 -14.352 1.00 96.25 87 PRO A O 1
ATOM 686 N N . GLY A 1 88 ? -4.447 -6.209 -14.922 1.00 94.69 88 GLY A N 1
ATOM 687 C CA . GLY A 1 88 ? -4.520 -6.021 -16.375 1.00 94.69 88 GLY A CA 1
ATOM 688 C C . GLY A 1 88 ? -3.614 -4.905 -16.912 1.00 94.69 88 GLY A C 1
ATOM 689 O O . GLY A 1 88 ? -3.218 -4.970 -18.073 1.00 94.69 88 GLY A O 1
ATOM 690 N N . ASP A 1 89 ? -3.217 -3.934 -16.083 1.00 94.44 89 ASP A N 1
ATOM 691 C CA . ASP A 1 89 ? -2.382 -2.813 -16.528 1.00 94.44 89 ASP A CA 1
ATOM 692 C C . ASP A 1 89 ? -0.903 -3.218 -16.685 1.00 94.44 89 ASP A C 1
ATOM 694 O O . ASP A 1 89 ? -0.354 -3.991 -15.890 1.00 94.44 89 ASP A O 1
ATOM 698 N N . SER A 1 90 ? -0.233 -2.637 -17.683 1.00 92.81 90 SER A N 1
ATOM 699 C CA . SER A 1 90 ? 1.224 -2.714 -17.854 1.00 92.81 90 SER A CA 1
ATOM 700 C C . SER A 1 90 ? 1.926 -1.680 -16.974 1.00 92.81 90 SER A C 1
ATOM 702 O O . SER A 1 90 ? 1.651 -0.486 -17.082 1.00 92.81 90 SER A O 1
ATOM 704 N N . VAL A 1 91 ? 2.859 -2.118 -16.126 1.00 92.12 91 VAL A N 1
ATOM 705 C CA . VAL A 1 91 ? 3.546 -1.262 -15.145 1.00 92.12 91 VAL A CA 1
ATOM 706 C C . VAL A 1 91 ? 5.063 -1.459 -15.210 1.00 92.12 91 VAL A C 1
ATOM 708 O O . VAL A 1 91 ? 5.562 -2.583 -15.287 1.00 92.12 91 VAL A O 1
ATOM 711 N N . GLU A 1 92 ? 5.809 -0.353 -15.136 1.00 91.12 92 GLU A N 1
ATOM 712 C CA . GLU A 1 92 ? 7.237 -0.345 -14.804 1.00 91.12 92 GLU A CA 1
ATOM 713 C C . GLU A 1 92 ? 7.414 -0.015 -13.316 1.00 91.12 92 GLU A C 1
ATOM 715 O O . GLU A 1 92 ? 6.920 1.002 -12.833 1.00 91.12 92 GLU A O 1
ATOM 720 N N . VAL A 1 93 ? 8.139 -0.859 -12.583 1.00 91.50 93 VAL A N 1
ATOM 721 C CA . VAL A 1 93 ? 8.475 -0.665 -11.165 1.00 91.50 93 VAL A CA 1
ATOM 722 C C . VAL A 1 93 ? 9.984 -0.547 -11.029 1.00 91.50 93 VAL A C 1
ATOM 724 O O . VAL A 1 93 ? 10.726 -1.313 -11.642 1.00 91.50 93 VAL A O 1
ATOM 727 N N . GLN A 1 94 ? 10.448 0.385 -10.198 1.00 90.75 94 GLN A N 1
ATOM 728 C CA . GLN A 1 94 ? 11.865 0.557 -9.896 1.00 90.75 94 GLN A CA 1
ATOM 729 C C . GLN A 1 94 ? 12.099 0.500 -8.381 1.00 90.75 94 GLN A C 1
ATOM 731 O O . GLN A 1 94 ? 11.425 1.188 -7.617 1.00 90.75 94 GLN A O 1
ATOM 736 N N . PHE A 1 95 ? 13.038 -0.342 -7.949 1.00 90.56 95 PHE A N 1
ATOM 737 C CA . PHE A 1 95 ? 13.272 -0.694 -6.547 1.00 90.56 95 PHE A CA 1
ATOM 738 C C . PHE A 1 95 ? 14.768 -0.807 -6.229 1.00 90.56 95 PHE A C 1
ATOM 740 O O . PHE A 1 95 ? 15.585 -1.119 -7.095 1.00 90.56 95 PHE A O 1
ATOM 747 N N . LEU A 1 96 ? 15.135 -0.554 -4.973 1.00 91.75 96 LEU A N 1
ATOM 748 C CA . LEU A 1 96 ? 16.473 -0.843 -4.451 1.00 91.75 96 LEU A CA 1
ATOM 749 C C . LEU A 1 96 ? 16.574 -2.344 -4.169 1.00 91.75 96 LEU A C 1
ATOM 751 O O . LEU A 1 96 ? 15.653 -2.910 -3.583 1.00 91.75 96 LEU A O 1
ATOM 755 N N . LEU A 1 97 ? 17.662 -2.990 -4.599 1.00 88.44 97 LEU A N 1
ATOM 756 C CA . LEU A 1 97 ? 17.817 -4.439 -4.434 1.00 88.44 97 LEU A CA 1
ATOM 757 C C . LEU A 1 97 ? 18.100 -4.825 -2.973 1.00 88.44 97 LEU A C 1
ATOM 759 O O . LEU A 1 97 ? 17.509 -5.770 -2.465 1.00 88.44 97 LEU A O 1
ATOM 763 N N . ASN A 1 98 ? 18.967 -4.059 -2.305 1.00 89.94 98 ASN A N 1
ATOM 764 C CA . ASN A 1 98 ? 19.363 -4.227 -0.906 1.00 89.94 98 ASN A CA 1
ATOM 765 C C . ASN A 1 98 ? 19.233 -2.882 -0.171 1.00 89.94 98 ASN A C 1
ATOM 767 O O . ASN A 1 98 ? 19.302 -1.828 -0.798 1.00 89.94 98 ASN A O 1
ATOM 771 N N . ARG A 1 99 ? 19.123 -2.894 1.166 1.00 88.69 99 ARG A N 1
ATOM 772 C CA . ARG A 1 99 ? 19.132 -1.656 1.976 1.00 88.69 99 ARG A CA 1
ATOM 773 C C . ARG A 1 99 ? 20.523 -1.007 2.083 1.00 88.69 99 ARG A C 1
ATOM 775 O O . ARG A 1 99 ? 20.606 0.199 2.259 1.00 88.69 99 ARG A O 1
ATOM 782 N N . THR A 1 100 ? 21.589 -1.803 1.995 1.00 91.19 100 THR A N 1
ATOM 783 C CA . THR A 1 100 ? 22.988 -1.371 2.208 1.00 91.19 100 THR A CA 1
ATOM 784 C C . THR A 1 100 ? 23.704 -0.950 0.920 1.00 91.19 100 THR A C 1
ATOM 786 O O . THR A 1 100 ? 24.830 -0.474 0.976 1.00 91.19 100 THR A O 1
ATOM 789 N N . VAL A 1 101 ? 23.100 -1.180 -0.251 1.00 88.06 101 VAL A N 1
ATOM 790 C CA . VAL A 1 101 ? 23.734 -0.941 -1.557 1.00 88.06 101 VAL A CA 1
ATOM 791 C C . VAL A 1 101 ? 22.707 -0.324 -2.497 1.00 88.06 101 VAL A C 1
ATOM 793 O O . VAL A 1 101 ? 21.745 -0.994 -2.874 1.00 88.06 101 VAL A O 1
ATOM 796 N N . ASP A 1 102 ? 22.952 0.906 -2.954 1.00 87.25 102 ASP A N 1
ATOM 797 C CA . ASP A 1 102 ? 22.048 1.698 -3.810 1.00 87.25 102 ASP A CA 1
ATOM 798 C C . ASP A 1 102 ? 21.887 1.178 -5.257 1.00 87.25 102 ASP A C 1
ATOM 800 O O . ASP A 1 102 ? 21.445 1.890 -6.168 1.00 87.25 102 ASP A O 1
ATOM 804 N N . LYS A 1 103 ? 22.199 -0.105 -5.492 1.00 89.75 103 LYS A N 1
ATOM 805 C CA . LYS A 1 103 ? 22.003 -0.785 -6.773 1.00 89.75 103 LYS A CA 1
ATOM 806 C C . LYS A 1 103 ? 20.510 -0.921 -7.051 1.00 89.75 103 LYS A C 1
ATOM 808 O O . LYS A 1 103 ? 19.837 -1.864 -6.630 1.00 89.75 103 LYS A O 1
ATOM 813 N N . THR A 1 104 ? 20.005 0.054 -7.789 1.00 91.50 104 THR A N 1
ATOM 814 C CA . THR A 1 104 ? 18.605 0.135 -8.177 1.00 91.50 104 THR A CA 1
ATOM 815 C C . THR A 1 104 ? 18.337 -0.795 -9.365 1.00 91.50 104 THR A C 1
ATOM 817 O O . THR A 1 104 ? 19.107 -0.832 -10.324 1.00 91.50 104 THR A O 1
ATOM 820 N N . ARG A 1 105 ? 17.235 -1.546 -9.324 1.00 89.19 105 ARG A N 1
ATOM 821 C CA . ARG A 1 105 ? 16.744 -2.394 -10.417 1.00 89.19 105 ARG A CA 1
ATOM 822 C C . ARG A 1 105 ? 15.369 -1.924 -10.881 1.00 89.19 105 ARG A C 1
ATOM 824 O O . ARG A 1 105 ? 14.610 -1.334 -10.118 1.00 89.19 105 ARG A O 1
ATOM 831 N N . LYS A 1 106 ? 15.063 -2.188 -12.149 1.00 90.19 106 LYS A N 1
ATOM 832 C CA . LYS A 1 106 ? 13.755 -1.969 -12.777 1.00 90.19 106 LYS A CA 1
ATOM 833 C C . LYS A 1 106 ? 13.110 -3.327 -13.074 1.00 90.19 106 LYS A C 1
ATOM 835 O O . LYS A 1 106 ? 13.804 -4.338 -13.150 1.00 90.19 106 LYS A O 1
ATOM 840 N N . THR A 1 107 ? 11.799 -3.373 -13.258 1.00 89.94 107 THR A N 1
ATOM 841 C CA . THR A 1 107 ? 11.061 -4.532 -13.785 1.00 89.94 107 THR A CA 1
ATOM 842 C C . THR A 1 107 ? 9.812 -4.034 -14.499 1.00 89.94 107 THR A C 1
ATOM 844 O O . THR A 1 107 ? 9.176 -3.086 -14.043 1.00 89.94 107 THR A O 1
ATOM 847 N N . ARG A 1 108 ? 9.472 -4.658 -15.629 1.00 90.50 108 ARG A N 1
ATOM 848 C CA . ARG A 1 108 ? 8.323 -4.314 -16.476 1.00 90.50 108 ARG A CA 1
ATOM 849 C C . ARG A 1 108 ? 7.428 -5.540 -16.643 1.00 90.50 108 ARG A C 1
ATOM 851 O O . ARG A 1 108 ? 7.927 -6.665 -16.646 1.00 90.50 108 ARG A O 1
ATOM 858 N N . GLY A 1 109 ? 6.124 -5.336 -16.792 1.00 92.75 109 GLY A N 1
ATOM 859 C CA . GLY A 1 109 ? 5.183 -6.415 -17.094 1.00 92.75 109 GLY A CA 1
ATOM 860 C C . GLY A 1 109 ? 3.737 -6.068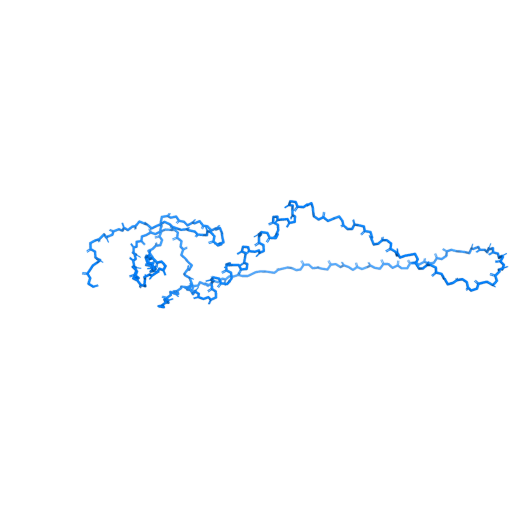 -16.761 1.00 92.75 109 GLY A C 1
ATOM 861 O O . GLY A 1 109 ? 3.434 -4.937 -16.390 1.00 92.75 109 GLY A O 1
ATOM 862 N N . VAL A 1 110 ? 2.853 -7.059 -16.874 1.00 93.88 110 VAL A N 1
ATOM 863 C CA . VAL A 1 110 ? 1.410 -6.906 -16.627 1.00 93.88 110 VAL A CA 1
ATOM 864 C C . VAL A 1 110 ? 1.076 -7.270 -15.181 1.00 93.88 110 VAL A C 1
ATOM 866 O O . VAL A 1 110 ? 1.519 -8.308 -14.683 1.00 93.88 110 VAL A O 1
ATOM 869 N N . VAL A 1 111 ? 0.280 -6.448 -14.496 1.00 95.81 111 VAL A N 1
ATOM 870 C CA . VAL A 1 111 ? -0.179 -6.726 -13.126 1.00 95.81 111 VAL A CA 1
ATOM 871 C C . VAL A 1 111 ? -1.249 -7.821 -13.143 1.00 95.81 111 VAL A C 1
ATOM 873 O O . VAL A 1 111 ? -2.338 -7.628 -13.671 1.00 95.81 111 VAL A O 1
ATOM 876 N N . ILE A 1 112 ? -0.967 -8.967 -12.519 1.00 95.69 112 ILE A N 1
ATOM 877 C CA . ILE A 1 112 ? -1.910 -10.094 -12.396 1.00 95.69 112 ILE A CA 1
ATOM 878 C C . ILE A 1 112 ? -2.931 -9.834 -11.280 1.00 95.69 112 ILE A C 1
ATOM 880 O O . ILE A 1 112 ? -4.110 -10.145 -11.413 1.00 95.69 112 ILE A O 1
ATOM 884 N N . ALA A 1 113 ? -2.473 -9.293 -10.148 1.00 96.19 113 ALA A N 1
ATOM 885 C CA . ALA A 1 113 ? -3.282 -9.134 -8.941 1.00 96.19 113 ALA A CA 1
ATOM 886 C C . ALA A 1 113 ? -2.771 -7.981 -8.068 1.00 96.19 113 ALA A C 1
ATOM 888 O O . ALA A 1 113 ? -1.563 -7.760 -7.977 1.00 96.19 113 ALA A O 1
ATOM 889 N N . ARG A 1 114 ? -3.687 -7.296 -7.369 1.00 94.75 114 ARG A N 1
ATOM 890 C CA . ARG A 1 114 ? -3.418 -6.211 -6.406 1.00 94.75 114 ARG A CA 1
ATOM 891 C C . ARG A 1 114 ? -4.145 -6.508 -5.086 1.00 94.75 114 ARG A C 1
ATOM 893 O O . ARG A 1 114 ? -5.311 -6.887 -5.092 1.00 94.75 114 ARG A O 1
ATOM 900 N N . ARG A 1 115 ? -3.461 -6.337 -3.952 1.00 95.56 115 ARG A N 1
ATOM 901 C CA . ARG A 1 115 ? -3.974 -6.508 -2.582 1.00 95.56 115 ARG A CA 1
ATOM 902 C C . ARG A 1 115 ? -3.856 -5.183 -1.835 1.00 95.56 115 ARG A C 1
ATOM 904 O O . ARG A 1 115 ? -2.750 -4.732 -1.549 1.00 95.56 115 ARG A O 1
ATOM 911 N N . ASN A 1 116 ? -4.985 -4.579 -1.476 1.00 92.69 116 ASN A N 1
ATOM 912 C CA . ASN A 1 116 ? -5.022 -3.308 -0.751 1.00 92.69 116 ASN A CA 1
ATOM 913 C C . ASN A 1 116 ? -5.182 -3.572 0.757 1.00 92.69 116 ASN A C 1
ATOM 915 O O . ASN A 1 116 ? -6.274 -3.885 1.219 1.00 92.69 116 ASN A O 1
ATOM 919 N N . ARG A 1 117 ? -4.083 -3.479 1.520 1.00 93.94 117 ARG A N 1
ATOM 920 C CA . ARG A 1 117 ? -4.034 -3.667 2.989 1.00 93.94 117 ARG A CA 1
ATOM 921 C C . ARG A 1 117 ? -3.285 -2.515 3.683 1.00 93.94 117 ARG A C 1
ATOM 923 O O . ARG A 1 117 ? -2.467 -2.740 4.575 1.00 93.94 117 ARG A O 1
ATOM 930 N N . GLY A 1 118 ? -3.503 -1.293 3.193 1.00 92.06 118 GLY A N 1
ATOM 931 C CA . GLY A 1 118 ? -2.775 -0.094 3.617 1.00 92.06 118 GLY A CA 1
ATOM 932 C C . GLY A 1 118 ? -1.262 -0.274 3.479 1.00 92.06 118 GLY A C 1
ATOM 933 O O . GLY A 1 118 ? -0.782 -0.562 2.381 1.00 92.06 118 GLY A O 1
ATOM 934 N N . VAL A 1 119 ? -0.525 -0.167 4.590 1.00 92.81 119 VAL A N 1
ATOM 935 C CA . VAL A 1 119 ? 0.944 -0.342 4.641 1.00 92.81 119 VAL A CA 1
ATOM 936 C C . VAL A 1 119 ? 1.399 -1.675 4.029 1.00 92.81 119 VAL A C 1
ATOM 938 O O . VAL A 1 119 ? 2.395 -1.720 3.318 1.00 92.81 119 VAL A O 1
ATOM 941 N N . ALA A 1 120 ? 0.643 -2.757 4.249 1.00 93.44 120 ALA A N 1
ATOM 942 C CA . ALA A 1 120 ? 0.941 -4.098 3.735 1.00 93.44 120 ALA A CA 1
ATOM 943 C C . ALA A 1 120 ? 0.305 -4.368 2.352 1.00 93.44 120 ALA A C 1
ATOM 945 O O . ALA A 1 120 ? -0.032 -5.510 2.015 1.00 93.44 120 ALA A O 1
ATOM 946 N N . SER A 1 121 ? 0.073 -3.317 1.560 1.00 93.75 121 SER A N 1
ATOM 947 C CA . SER A 1 121 ? -0.392 -3.458 0.179 1.00 93.75 121 SER A CA 1
ATOM 948 C C . SER A 1 121 ? 0.692 -4.076 -0.710 1.00 93.75 121 SER A C 1
ATOM 950 O O . SER A 1 121 ? 1.887 -3.874 -0.519 1.00 93.75 121 SER A O 1
ATOM 952 N N . SER A 1 122 ? 0.270 -4.910 -1.658 1.00 94.62 122 SER A N 1
ATOM 953 C CA . SER A 1 122 ? 1.170 -5.683 -2.523 1.00 94.62 122 SER A CA 1
ATOM 954 C C . SER A 1 122 ? 0.497 -6.012 -3.850 1.00 94.62 122 SER A C 1
ATOM 956 O O . SER A 1 122 ? -0.729 -6.040 -3.948 1.00 94.62 122 SER A O 1
ATOM 958 N N . PHE A 1 123 ? 1.288 -6.265 -4.886 1.00 95.56 123 PHE A N 1
ATOM 959 C CA . PHE A 1 123 ? 0.801 -6.648 -6.208 1.00 95.56 123 PHE A CA 1
ATOM 960 C C . PHE A 1 123 ? 1.789 -7.604 -6.880 1.00 95.56 123 PHE A C 1
ATOM 962 O O . P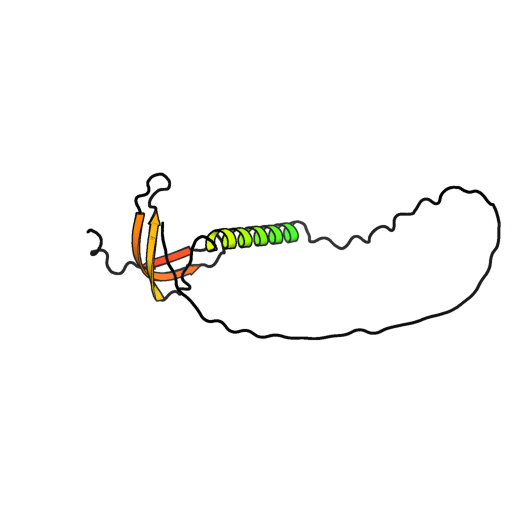HE A 1 123 ? 2.938 -7.711 -6.455 1.00 95.56 123 PHE A O 1
ATOM 969 N N . VAL A 1 124 ? 1.322 -8.340 -7.886 1.00 95.31 124 VAL A N 1
ATOM 970 C CA . VAL A 1 124 ? 2.105 -9.360 -8.598 1.00 95.31 124 VAL A CA 1
ATOM 971 C C . VAL A 1 124 ? 2.174 -8.988 -10.072 1.00 95.31 124 VAL A C 1
ATOM 973 O O . VAL A 1 124 ? 1.136 -8.743 -10.682 1.00 95.31 124 VAL A O 1
ATOM 976 N N . ILE A 1 125 ? 3.381 -8.964 -10.638 1.00 94.25 125 ILE A N 1
ATOM 977 C CA . ILE A 1 125 ? 3.634 -8.683 -12.057 1.00 94.25 125 ILE A CA 1
ATOM 978 C C . ILE A 1 125 ? 4.026 -9.983 -12.766 1.00 94.25 125 ILE A C 1
ATOM 980 O O . ILE A 1 125 ? 4.888 -10.712 -12.276 1.00 94.25 125 ILE A O 1
ATOM 984 N N . ARG A 1 126 ? 3.463 -10.241 -13.951 1.00 93.50 126 ARG A N 1
ATOM 985 C CA . ARG A 1 126 ? 4.027 -11.192 -14.915 1.00 93.50 126 ARG A CA 1
ATOM 986 C C . ARG A 1 126 ? 4.976 -10.432 -15.836 1.00 93.50 126 ARG A C 1
ATOM 988 O O . ARG A 1 126 ? 4.518 -9.611 -16.632 1.00 93.50 126 ARG A O 1
ATOM 995 N N . ASN A 1 127 ? 6.281 -10.690 -15.741 1.00 90.44 127 ASN A N 1
ATOM 996 C CA . ASN A 1 127 ? 7.202 -10.224 -16.777 1.00 90.44 127 ASN A CA 1
ATOM 997 C C . ASN A 1 127 ? 6.896 -10.994 -18.073 1.00 90.44 127 ASN A C 1
ATOM 999 O O . ASN A 1 127 ? 6.874 -12.225 -18.071 1.00 90.44 127 ASN A O 1
ATOM 1003 N N . VAL A 1 128 ? 6.625 -10.260 -19.150 1.00 76.00 128 VAL A N 1
ATOM 1004 C CA . VAL A 1 128 ? 6.279 -10.798 -20.475 1.00 76.00 128 VAL A CA 1
ATOM 1005 C C . VAL A 1 128 ? 7.448 -10.758 -21.466 1.00 76.00 128 VAL A C 1
ATOM 1007 O O . VAL A 1 128 ? 7.328 -11.315 -22.549 1.00 76.00 128 VAL A O 1
ATOM 1010 N N . CYS A 1 129 ? 8.586 -10.149 -21.108 1.00 59.25 129 CYS A N 1
ATOM 1011 C CA . CYS A 1 129 ? 9.797 -10.154 -21.931 1.00 59.25 129 CYS A CA 1
ATOM 1012 C C . CYS A 1 129 ? 11.071 -10.121 -21.055 1.00 59.25 129 CYS A C 1
ATOM 1014 O O . CYS A 1 129 ? 11.468 -9.055 -20.575 1.00 59.25 129 CYS A O 1
ATOM 1016 N N . PRO A 1 130 ? 11.733 -11.272 -20.818 1.00 60.28 130 PRO A N 1
ATOM 1017 C CA . PRO A 1 130 ? 12.960 -11.331 -20.018 1.00 60.28 130 PRO A CA 1
ATOM 1018 C C . PRO A 1 130 ? 14.195 -10.712 -20.690 1.00 60.28 130 PRO A C 1
ATOM 1020 O O . PRO A 1 130 ? 15.122 -10.309 -19.995 1.00 60.28 130 PRO A O 1
ATOM 1023 N N . SER A 1 131 ? 14.234 -10.662 -22.025 1.00 55.72 131 SER A N 1
ATOM 1024 C CA . SER A 1 131 ? 15.468 -10.471 -22.804 1.00 55.72 131 SER A CA 1
ATOM 1025 C C . SER A 1 131 ? 15.986 -9.032 -22.885 1.00 55.72 131 SER A C 1
ATOM 1027 O O . SER A 1 131 ? 17.139 -8.828 -23.249 1.00 55.72 131 SER A O 1
ATOM 1029 N N . HIS A 1 132 ? 15.186 -8.025 -22.527 1.00 51.97 132 HIS A N 1
ATOM 1030 C CA . HIS A 1 132 ? 15.552 -6.615 -22.714 1.00 51.97 132 HIS A CA 1
ATOM 1031 C C . HIS A 1 132 ? 16.083 -5.961 -21.421 1.00 51.97 132 HIS A C 1
ATOM 1033 O O . HIS A 1 132 ? 15.494 -4.999 -20.925 1.00 51.97 132 HIS A O 1
ATOM 1039 N N . PHE A 1 133 ? 17.167 -6.503 -20.838 1.00 52.97 133 PHE A N 1
ATOM 1040 C CA . PHE A 1 133 ? 17.616 -6.104 -19.488 1.00 52.97 133 PHE A CA 1
ATOM 1041 C C . PHE A 1 133 ? 19.127 -5.923 -19.221 1.00 52.97 133 PHE A C 1
ATOM 1043 O O . PHE A 1 133 ? 19.564 -6.025 -18.070 1.00 52.97 133 PHE A O 1
ATOM 1050 N N . SER A 1 134 ? 19.927 -5.572 -20.233 1.00 49.12 134 SER A N 1
ATOM 1051 C CA . SER A 1 134 ? 21.305 -5.094 -20.009 1.00 49.12 134 SER A CA 1
ATOM 1052 C C . SER A 1 134 ? 21.837 -4.173 -21.115 1.00 49.12 134 SER A C 1
ATOM 1054 O O . SER A 1 134 ? 22.466 -4.645 -22.059 1.00 49.12 134 SER A O 1
ATOM 1056 N N . LEU A 1 135 ? 21.617 -2.868 -20.933 1.00 38.78 135 LEU A N 1
ATOM 1057 C CA . LEU A 1 135 ? 22.517 -1.761 -21.283 1.00 38.78 135 LEU A CA 1
ATOM 1058 C C . LEU A 1 135 ? 22.439 -0.744 -20.128 1.00 38.78 135 LEU A C 1
ATOM 1060 O O . LEU A 1 135 ? 21.321 -0.611 -19.571 1.00 38.78 135 LEU A O 1
#

Foldseek 3Di:
DDADADDDDDDDDDDDDDDDDDDDDDDDDDDDDDDDDDPPPDPPPPPPPPPPPDPDVVSVVVVVVVVVLQVVLVVVCVVYRDHPDDQQDKDKDKDQPDPVDRPIDIAIAGWHDWDDPRVPTDTDGDRPDPPPGDD